Protein AF-A0AA95KIE6-F1 (afdb_monomer_lite)

Radius of gyration: 11.3 Å; chains: 1; bounding box: 27×26×24 Å

pLDDT: mean 87.19, std 12.76, range [45.75, 97.25]

Sequence (70 aa):
MNDYIRLQLLAGIEQLKSGRRYYEYNTFNILLDADRPTVTVVDEPDVHRESTLSFADFQVLLRSSTGLQL

Structure (mmCIF, N/CA/C/O backbone):
data_AF-A0AA95KIE6-F1
#
_entry.id   AF-A0AA95KIE6-F1
#
loop_
_atom_site.group_PDB
_atom_site.id
_atom_site.type_symbol
_atom_site.label_atom_id
_atom_site.label_alt_id
_atom_site.label_comp_id
_atom_site.label_asym_id
_atom_site.label_entity_id
_atom_site.label_seq_id
_atom_site.pdbx_PDB_ins_code
_atom_site.Cartn_x
_atom_site.Cartn_y
_atom_site.Cartn_z
_atom_site.occupancy
_atom_site.B_iso_or_equiv
_atom_site.auth_seq_id
_atom_site.auth_comp_id
_atom_site.auth_asym_id
_atom_site.auth_atom_id
_atom_site.pdbx_PDB_model_num
ATOM 1 N N . MET A 1 1 ? 9.974 6.460 -9.727 1.00 68.06 1 MET A N 1
ATOM 2 C CA . MET A 1 1 ? 8.501 6.322 -9.780 1.00 68.06 1 MET A CA 1
ATOM 3 C C . MET A 1 1 ? 7.900 7.614 -10.314 1.00 68.06 1 MET A C 1
ATOM 5 O O . MET A 1 1 ? 8.404 8.671 -9.966 1.00 68.06 1 MET A O 1
ATOM 9 N N . ASN A 1 2 ? 6.887 7.534 -11.179 1.00 83.56 2 ASN A N 1
ATOM 10 C CA . ASN A 1 2 ? 6.207 8.705 -11.746 1.00 83.56 2 ASN A CA 1
ATOM 11 C C . ASN A 1 2 ? 5.408 9.446 -10.650 1.00 83.56 2 ASN A C 1
ATOM 13 O O . ASN A 1 2 ? 4.718 8.798 -9.862 1.00 83.56 2 ASN A O 1
ATOM 17 N N . ASP A 1 3 ? 5.479 10.781 -10.608 1.00 85.81 3 ASP A N 1
ATOM 18 C CA . ASP A 1 3 ? 4.745 11.610 -9.639 1.00 85.81 3 ASP A CA 1
ATOM 19 C C . ASP A 1 3 ? 3.230 11.378 -9.674 1.00 85.81 3 ASP A C 1
ATOM 21 O O . ASP A 1 3 ? 2.581 11.386 -8.628 1.00 85.81 3 ASP A O 1
ATOM 25 N N . TYR A 1 4 ? 2.668 11.094 -10.851 1.00 87.38 4 TYR A N 1
ATOM 26 C CA . TYR A 1 4 ? 1.257 10.746 -10.996 1.00 87.38 4 TYR A CA 1
ATOM 27 C C . TYR A 1 4 ? 0.900 9.466 -10.227 1.00 87.38 4 TYR A C 1
ATOM 29 O O . TYR A 1 4 ? -0.058 9.454 -9.456 1.00 87.38 4 TYR A O 1
ATOM 37 N N . ILE A 1 5 ? 1.709 8.412 -10.384 1.00 88.94 5 ILE A N 1
ATOM 38 C CA . ILE A 1 5 ? 1.525 7.124 -9.695 1.00 88.94 5 ILE A CA 1
ATOM 39 C C . ILE A 1 5 ? 1.632 7.328 -8.183 1.00 88.94 5 ILE A C 1
ATOM 41 O O . ILE A 1 5 ? 0.782 6.869 -7.424 1.00 88.94 5 ILE A O 1
ATOM 45 N N . ARG A 1 6 ? 2.638 8.092 -7.745 1.00 90.81 6 ARG A N 1
ATOM 46 C CA . ARG A 1 6 ? 2.818 8.434 -6.334 1.00 90.81 6 ARG A CA 1
ATOM 47 C C . ARG A 1 6 ? 1.576 9.112 -5.746 1.00 90.81 6 ARG A C 1
ATOM 49 O O . ARG A 1 6 ? 1.106 8.704 -4.685 1.00 90.81 6 ARG A O 1
ATOM 56 N N . LEU A 1 7 ? 1.058 10.147 -6.411 1.00 91.94 7 LEU A N 1
ATOM 57 C CA . LEU A 1 7 ? -0.114 10.887 -5.937 1.00 91.94 7 LEU A CA 1
ATOM 58 C C . LEU A 1 7 ? -1.375 10.016 -5.931 1.00 91.94 7 LEU A C 1
ATOM 60 O O . LEU A 1 7 ? -2.154 10.091 -4.982 1.00 91.94 7 LEU A O 1
ATOM 64 N N . GLN A 1 8 ? -1.558 9.156 -6.937 1.00 93.44 8 GLN A N 1
ATOM 65 C CA . GLN A 1 8 ? -2.677 8.214 -6.966 1.00 93.44 8 GLN A CA 1
ATOM 66 C C . GLN A 1 8 ? -2.640 7.215 -5.810 1.00 93.44 8 GLN A C 1
ATOM 68 O O . GLN A 1 8 ? -3.681 6.956 -5.208 1.00 93.44 8 GLN A O 1
ATOM 73 N N . LEU A 1 9 ? -1.465 6.680 -5.477 1.00 93.56 9 LEU A N 1
ATOM 74 C CA . LEU A 1 9 ? -1.305 5.739 -4.369 1.00 93.56 9 LEU A CA 1
ATOM 75 C C . LEU A 1 9 ? -1.542 6.407 -3.013 1.00 93.56 9 LEU A C 1
ATOM 77 O O . LEU A 1 9 ? -2.259 5.853 -2.182 1.00 93.56 9 LEU A O 1
ATOM 81 N N . LEU A 1 10 ? -1.015 7.621 -2.805 1.00 94.00 10 LEU A N 1
ATOM 82 C CA . LEU A 1 10 ? -1.286 8.403 -1.594 1.00 94.00 10 LEU A CA 1
ATOM 83 C C . LEU A 1 10 ? -2.788 8.662 -1.421 1.00 94.00 10 LEU A C 1
ATOM 85 O O . LEU A 1 10 ? -3.341 8.377 -0.359 1.00 94.00 10 LEU A O 1
ATOM 89 N N . ALA A 1 11 ? -3.459 9.126 -2.479 1.00 94.06 11 ALA A N 1
ATOM 90 C CA . ALA A 1 11 ? -4.901 9.348 -2.460 1.00 94.06 11 ALA A CA 1
ATOM 91 C C . ALA A 1 11 ? -5.680 8.039 -2.246 1.00 94.06 11 ALA A C 1
ATOM 93 O O . ALA A 1 11 ? -6.669 8.019 -1.516 1.00 94.06 11 ALA A O 1
ATOM 94 N N . GLY A 1 12 ? -5.223 6.938 -2.847 1.00 94.50 12 GLY A N 1
ATOM 95 C CA . GLY A 1 12 ? -5.794 5.607 -2.670 1.00 94.50 12 GLY A CA 1
ATOM 96 C C . GLY A 1 12 ? -5.801 5.174 -1.210 1.00 94.50 12 GLY A C 1
ATOM 97 O O . GLY A 1 12 ? -6.847 4.778 -0.705 1.00 94.50 12 GLY A O 1
ATOM 98 N N . ILE A 1 13 ? -4.669 5.327 -0.522 1.00 94.50 13 ILE A N 1
ATOM 99 C CA . ILE A 1 13 ? -4.527 5.007 0.904 1.00 94.50 13 ILE A CA 1
ATOM 100 C C . ILE A 1 13 ? -5.421 5.906 1.765 1.00 94.50 13 ILE A C 1
ATOM 102 O O . ILE A 1 13 ? -6.104 5.421 2.660 1.00 94.50 13 ILE A O 1
ATOM 106 N N . GLU A 1 14 ? -5.458 7.213 1.496 1.00 93.94 14 GLU A N 1
ATOM 107 C CA . GLU A 1 14 ? -6.268 8.155 2.284 1.00 93.94 14 GLU A CA 1
ATOM 108 C C . GLU A 1 14 ? -7.782 7.915 2.135 1.00 93.94 14 GLU A C 1
ATOM 110 O O . GLU A 1 14 ? -8.549 8.071 3.098 1.00 93.94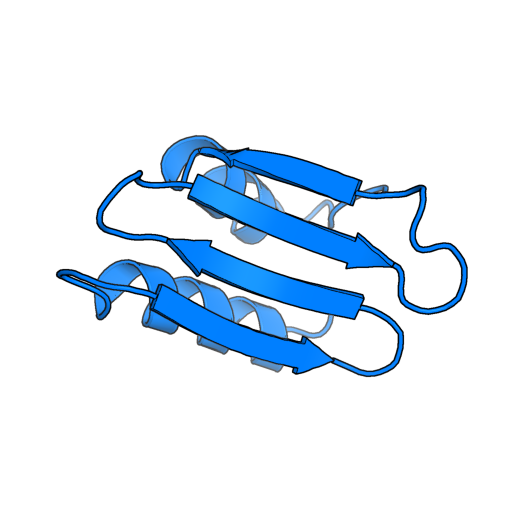 14 GLU A O 1
ATOM 115 N N . GLN A 1 15 ? -8.221 7.524 0.936 1.00 94.75 15 GLN A N 1
ATOM 116 C CA . GLN A 1 15 ? -9.628 7.294 0.604 1.00 94.75 15 GLN A CA 1
ATOM 117 C C . GLN A 1 15 ? -10.121 5.892 0.980 1.00 94.75 15 GLN A C 1
ATOM 119 O O . GLN A 1 15 ? -11.316 5.727 1.232 1.00 94.75 15 GLN A O 1
ATOM 124 N N . LEU A 1 16 ? -9.247 4.883 1.013 1.00 94.50 16 LEU A N 1
ATOM 125 C CA . LEU A 1 16 ? -9.637 3.502 1.288 1.00 94.50 16 LEU A CA 1
ATOM 126 C C . LEU A 1 16 ? -9.902 3.312 2.790 1.00 94.50 16 LEU A C 1
ATOM 128 O O . LEU A 1 16 ? -8.982 3.170 3.589 1.00 94.50 16 LEU A O 1
ATOM 132 N N . LYS A 1 17 ? -11.182 3.338 3.180 1.00 91.19 17 LYS A N 1
ATOM 133 C CA . LYS A 1 17 ? -11.611 3.162 4.581 1.00 91.19 17 LYS A CA 1
ATOM 134 C C . LYS A 1 17 ? -11.791 1.701 4.999 1.00 91.19 17 LYS A C 1
ATOM 136 O O . LYS A 1 17 ? -11.739 1.411 6.186 1.00 91.19 17 LYS A O 1
ATOM 141 N N . SER A 1 18 ? -12.028 0.815 4.037 1.00 94.12 18 SER A N 1
ATOM 142 C CA . SER A 1 18 ? -12.269 -0.617 4.232 1.00 94.12 18 SER A CA 1
ATOM 143 C C . SER A 1 18 ? -12.102 -1.353 2.908 1.00 94.12 18 SER A C 1
ATOM 145 O O . SER A 1 18 ? -12.279 -0.751 1.841 1.00 94.12 18 SER A O 1
ATOM 147 N N . GLY A 1 19 ? -11.853 -2.655 2.970 1.00 95.50 19 GLY A N 1
ATOM 148 C CA . GLY A 1 19 ? -11.712 -3.500 1.795 1.00 95.50 19 GLY A CA 1
ATOM 149 C C . GLY A 1 19 ? -10.378 -3.308 1.082 1.00 95.50 19 GLY A C 1
ATOM 150 O O . GLY A 1 19 ? -9.387 -2.856 1.655 1.00 95.50 19 GLY A O 1
ATOM 151 N N . ARG A 1 20 ? -10.355 -3.680 -0.198 1.00 96.88 20 ARG A N 1
ATOM 152 C CA . ARG A 1 20 ? -9.134 -3.755 -1.003 1.00 96.88 20 ARG A CA 1
ATOM 153 C C . ARG A 1 20 ? -9.236 -2.929 -2.273 1.00 96.88 20 ARG A C 1
ATOM 155 O O . ARG A 1 20 ? -10.311 -2.819 -2.861 1.00 96.88 20 ARG A O 1
ATOM 162 N N . ARG A 1 21 ? -8.105 -2.392 -2.727 1.00 96.50 21 ARG A N 1
ATOM 163 C CA . ARG A 1 21 ? -7.981 -1.720 -4.024 1.00 96.50 21 ARG A CA 1
ATOM 164 C C . ARG A 1 21 ? -6.712 -2.165 -4.731 1.00 96.50 21 ARG A C 1
ATOM 166 O O . ARG A 1 21 ? -5.644 -2.163 -4.133 1.00 96.50 21 ARG A O 1
ATOM 173 N N . TYR A 1 22 ? -6.850 -2.515 -6.001 1.00 94.31 22 TYR A N 1
ATOM 174 C CA . TYR A 1 22 ? -5.760 -2.993 -6.837 1.00 94.31 22 TYR A CA 1
ATOM 175 C C . TYR A 1 22 ? -5.399 -1.952 -7.896 1.00 94.31 22 TYR A C 1
ATOM 177 O O . TYR A 1 22 ? -6.289 -1.299 -8.447 1.00 94.31 22 TYR A O 1
ATOM 185 N N . TYR A 1 23 ? -4.107 -1.797 -8.152 1.00 93.44 23 TYR A N 1
ATOM 186 C CA . TYR A 1 23 ? -3.551 -0.926 -9.176 1.00 93.44 23 TYR A CA 1
ATOM 187 C C . TYR A 1 23 ? -2.541 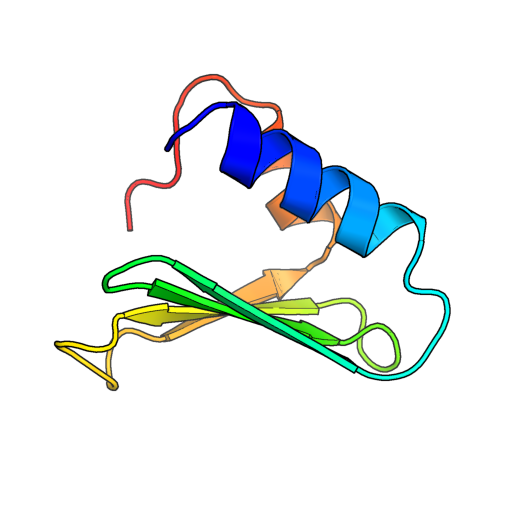-1.707 -10.013 1.00 93.44 23 TYR A C 1
ATOM 189 O O . TYR A 1 23 ? -1.672 -2.377 -9.458 1.00 93.44 23 TYR A O 1
ATOM 197 N N . GLU A 1 24 ? -2.626 -1.556 -11.329 1.00 91.75 24 GLU A N 1
ATOM 198 C CA . GLU A 1 24 ? -1.693 -2.140 -12.294 1.00 91.75 24 GLU A CA 1
ATOM 199 C C . GLU A 1 24 ? -0.857 -1.013 -12.909 1.00 91.75 24 GLU A C 1
ATOM 201 O O . GLU A 1 24 ? -1.394 -0.050 -13.467 1.00 91.75 24 GLU A O 1
ATOM 206 N N . TYR A 1 25 ? 0.466 -1.102 -12.781 1.00 88.12 25 TYR A N 1
ATOM 207 C CA . TYR A 1 25 ? 1.415 -0.103 -13.263 1.00 88.12 25 TYR A CA 1
ATOM 208 C C . TYR A 1 25 ? 2.575 -0.764 -14.007 1.00 88.12 25 TYR A C 1
ATOM 210 O O . TYR A 1 25 ? 3.612 -1.062 -13.417 1.00 88.12 25 TYR A O 1
ATOM 218 N N . ASN A 1 26 ? 2.457 -0.894 -15.331 1.00 84.50 26 ASN A N 1
ATOM 219 C CA . ASN A 1 26 ? 3.448 -1.567 -16.178 1.00 84.50 26 ASN A CA 1
ATOM 220 C C . ASN A 1 26 ? 3.801 -2.951 -15.612 1.00 84.50 26 ASN A C 1
ATOM 222 O O . ASN A 1 26 ? 2.973 -3.840 -15.670 1.00 84.50 26 ASN A O 1
ATOM 226 N N . THR A 1 27 ? 5.003 -3.114 -15.057 1.00 83.88 27 THR A N 1
ATOM 227 C CA . THR A 1 27 ? 5.494 -4.368 -14.477 1.00 83.88 27 THR A CA 1
ATOM 228 C C . THR A 1 27 ? 5.208 -4.498 -12.983 1.00 83.88 27 THR A C 1
ATOM 230 O O . THR A 1 27 ? 5.617 -5.480 -12.387 1.00 83.88 27 THR A O 1
ATOM 233 N N . PHE A 1 28 ? 4.565 -3.520 -12.343 1.00 85.94 28 PHE A N 1
ATOM 234 C CA . PHE A 1 28 ? 4.275 -3.555 -10.912 1.00 85.94 28 PHE A CA 1
ATOM 235 C C . PHE A 1 28 ? 2.780 -3.562 -10.654 1.00 85.94 28 PHE A C 1
ATOM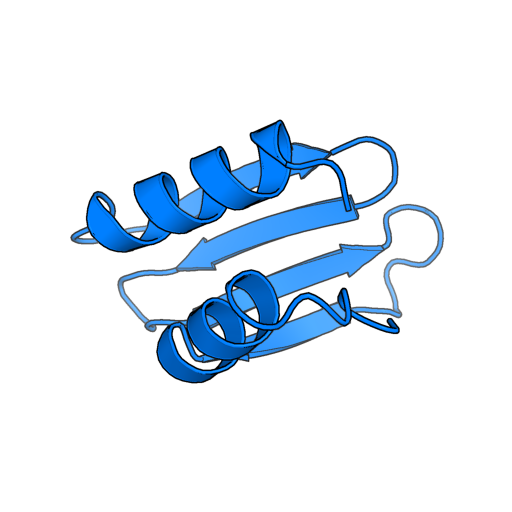 237 O O . PHE A 1 28 ? 2.049 -2.686 -11.113 1.00 85.94 28 PHE A O 1
ATOM 244 N N . ASN A 1 29 ? 2.360 -4.488 -9.808 1.00 91.56 29 ASN A N 1
ATOM 245 C CA . ASN A 1 29 ? 1.008 -4.568 -9.298 1.00 91.56 29 ASN A CA 1
ATOM 246 C C . ASN A 1 29 ? 0.991 -4.188 -7.823 1.00 91.56 29 ASN A C 1
ATOM 248 O O . ASN A 1 29 ? 1.862 -4.597 -7.058 1.00 91.56 29 ASN A O 1
ATOM 252 N N . ILE A 1 30 ? 0.010 -3.386 -7.419 1.00 94.12 30 ILE A N 1
ATOM 253 C CA . ILE A 1 30 ? -0.090 -2.865 -6.057 1.00 94.12 30 ILE A CA 1
ATOM 254 C C . ILE A 1 30 ? -1.475 -3.165 -5.498 1.00 94.12 30 ILE A C 1
ATOM 256 O O . ILE A 1 30 ? -2.486 -2.698 -6.021 1.00 94.12 30 ILE A O 1
ATOM 260 N N . LEU A 1 31 ? -1.517 -3.900 -4.391 1.00 96.25 31 LEU A N 1
ATOM 261 C CA . LEU A 1 31 ? -2.717 -4.162 -3.611 1.00 96.25 31 LEU A CA 1
ATOM 262 C C . LEU A 1 31 ? -2.683 -3.330 -2.329 1.00 96.25 31 LEU A C 1
ATOM 264 O O . LEU A 1 31 ? -1.819 -3.524 -1.481 1.00 96.25 31 LEU A O 1
ATOM 268 N N . LEU A 1 32 ? -3.650 -2.433 -2.172 1.00 97.00 32 LEU A N 1
ATOM 269 C CA . LEU A 1 32 ? -3.957 -1.788 -0.901 1.00 97.00 32 LEU A CA 1
ATOM 270 C C . LEU A 1 32 ? -5.011 -2.628 -0.174 1.00 97.00 32 LEU A C 1
ATOM 272 O O . LEU A 1 32 ? -6.084 -2.864 -0.731 1.00 97.00 32 LEU A O 1
ATOM 276 N N . ASP A 1 33 ? -4.739 -3.038 1.060 1.00 97.12 33 ASP A N 1
ATOM 277 C CA . ASP A 1 33 ? -5.697 -3.698 1.950 1.00 97.12 33 ASP A CA 1
ATOM 278 C C . ASP A 1 33 ? -5.934 -2.782 3.159 1.00 97.12 33 ASP A C 1
ATOM 280 O O . ASP A 1 33 ? -5.009 -2.486 3.908 1.00 97.12 33 ASP A O 1
ATOM 284 N N . ALA A 1 34 ? -7.148 -2.252 3.323 1.00 96.00 34 ALA A N 1
ATOM 285 C CA . ALA A 1 34 ? -7.497 -1.406 4.467 1.00 96.00 34 ALA A CA 1
ATOM 286 C C . ALA A 1 34 ? -8.019 -2.210 5.663 1.00 96.00 34 ALA A C 1
ATOM 288 O O . ALA A 1 34 ? -7.962 -1.720 6.790 1.00 96.00 34 ALA A O 1
ATOM 289 N N . ASP A 1 35 ? -8.481 -3.444 5.442 1.00 95.38 35 ASP A N 1
ATOM 290 C CA . ASP A 1 35 ? -8.900 -4.339 6.527 1.00 95.38 35 ASP A CA 1
ATOM 291 C C . ASP A 1 35 ? -7.672 -4.871 7.285 1.00 95.38 35 ASP A C 1
ATOM 293 O O . ASP A 1 35 ? -7.723 -5.157 8.483 1.00 95.38 35 ASP A O 1
ATOM 297 N N . ARG A 1 36 ? -6.538 -4.959 6.584 1.00 94.62 36 ARG A N 1
ATOM 298 C CA . ARG A 1 36 ? -5.195 -5.143 7.137 1.00 94.62 36 ARG A CA 1
ATOM 299 C C . ARG A 1 36 ? -4.309 -4.045 6.562 1.00 94.62 36 ARG A C 1
ATOM 301 O O . ARG A 1 36 ? -3.788 -4.303 5.487 1.00 94.62 36 ARG A O 1
ATOM 308 N N . PRO A 1 37 ? -4.128 -2.882 7.227 1.00 95.12 37 PRO A N 1
ATOM 309 C CA . PRO A 1 37 ? -3.614 -1.627 6.650 1.00 95.12 37 PRO A CA 1
ATOM 310 C C . PRO A 1 37 ? -2.199 -1.766 6.067 1.00 95.12 37 PRO A C 1
ATOM 312 O O . PRO A 1 37 ? -1.198 -1.354 6.664 1.00 95.12 37 PRO A O 1
ATOM 315 N N . THR A 1 38 ? -2.127 -2.385 4.896 1.00 97.25 38 THR A N 1
ATOM 316 C CA . THR A 1 38 ? -0.921 -2.921 4.274 1.00 97.25 38 THR A CA 1
ATOM 317 C C . THR A 1 38 ? -0.982 -2.736 2.771 1.00 97.25 38 THR A C 1
ATOM 319 O O . THR A 1 38 ? -2.046 -2.780 2.150 1.00 97.25 38 THR A O 1
ATOM 322 N N . VAL 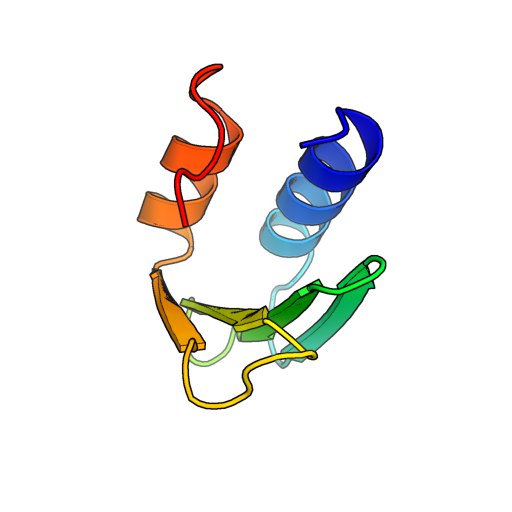A 1 39 ? 0.188 -2.507 2.190 1.00 96.38 39 VAL A N 1
ATOM 323 C CA . VAL A 1 39 ? 0.401 -2.471 0.752 1.00 96.38 39 VAL A CA 1
ATOM 324 C C . VAL A 1 39 ? 1.237 -3.669 0.367 1.00 96.38 39 VAL A C 1
ATOM 326 O O . VAL A 1 39 ? 2.330 -3.839 0.902 1.00 96.38 39 VAL A O 1
ATOM 329 N N . THR A 1 40 ? 0.754 -4.442 -0.593 1.00 95.69 40 THR A N 1
ATOM 330 C CA . THR A 1 40 ? 1.527 -5.491 -1.251 1.00 95.69 40 THR A CA 1
ATOM 331 C C . THR A 1 40 ? 1.911 -5.010 -2.641 1.00 95.69 40 THR A C 1
ATOM 333 O O . THR A 1 40 ? 1.045 -4.616 -3.420 1.00 95.69 40 THR A O 1
ATOM 336 N N . VAL A 1 41 ? 3.206 -5.021 -2.945 1.00 92.75 41 VAL A N 1
ATOM 337 C CA . VAL A 1 41 ? 3.753 -4.715 -4.269 1.00 92.75 41 VAL A CA 1
ATOM 338 C C . VAL A 1 41 ? 4.303 -6.004 -4.863 1.00 92.75 41 VAL A C 1
ATOM 340 O O . VAL A 1 41 ? 5.116 -6.666 -4.222 1.00 92.75 41 VAL A O 1
ATOM 343 N N . VAL A 1 42 ? 3.863 -6.344 -6.070 1.00 91.50 42 VAL A N 1
ATOM 344 C CA . VAL A 1 42 ? 4.294 -7.526 -6.824 1.00 91.50 42 VAL A CA 1
ATOM 345 C C . VAL A 1 42 ? 4.957 -7.059 -8.113 1.00 91.50 42 VAL A C 1
ATOM 347 O O . VAL A 1 42 ? 4.364 -6.276 -8.857 1.00 91.50 42 VAL A O 1
ATOM 350 N N . ASP A 1 43 ? 6.167 -7.539 -8.378 1.00 86.56 43 ASP A N 1
ATOM 351 C CA . ASP A 1 43 ? 6.828 -7.403 -9.679 1.00 86.56 43 ASP A CA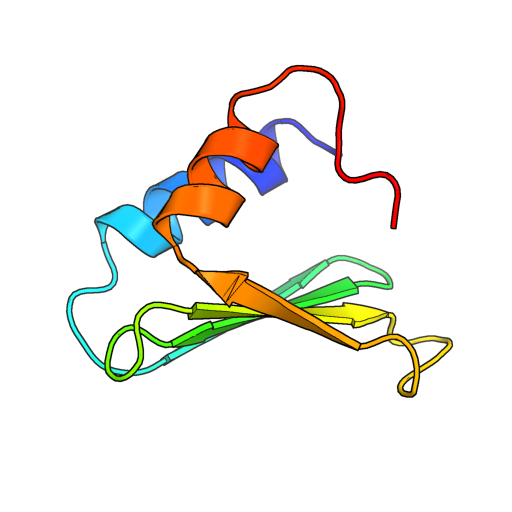 1
ATOM 352 C C . ASP A 1 43 ? 6.255 -8.482 -10.623 1.00 86.56 43 ASP A C 1
ATOM 354 O O . ASP A 1 43 ? 6.486 -9.670 -10.438 1.00 86.56 43 ASP A O 1
ATOM 358 N N . GLU A 1 44 ? 5.435 -8.108 -11.604 1.00 79.31 44 GLU A N 1
ATOM 359 C CA . GLU A 1 44 ? 4.805 -9.030 -12.562 1.00 79.31 44 GLU A CA 1
ATOM 360 C C . GLU A 1 44 ? 5.800 -9.965 -13.289 1.00 79.31 44 GLU A C 1
ATOM 362 O O . GLU A 1 44 ? 5.525 -11.166 -13.359 1.00 79.31 44 GLU A O 1
ATOM 367 N N . PRO A 1 45 ? 6.954 -9.494 -13.811 1.00 76.31 45 PRO A N 1
ATOM 368 C CA . PRO A 1 45 ? 7.939 -10.370 -14.446 1.00 76.31 45 PRO A CA 1
ATOM 369 C C . PRO A 1 45 ? 8.619 -11.354 -13.482 1.00 76.31 45 PRO A C 1
ATOM 371 O O . PRO A 1 45 ? 9.159 -12.358 -13.946 1.00 76.31 45 PRO A O 1
ATOM 374 N N . ASP A 1 46 ? 8.596 -11.098 -12.172 1.00 78.75 46 ASP A N 1
ATOM 375 C CA . ASP A 1 46 ? 9.088 -12.016 -11.144 1.00 78.75 46 ASP A CA 1
ATOM 376 C C . ASP A 1 46 ? 8.127 -12.030 -9.953 1.00 78.75 46 ASP A C 1
ATOM 378 O O . ASP A 1 46 ? 8.326 -11.358 -8.942 1.00 78.75 46 ASP A O 1
ATOM 382 N N . VAL A 1 47 ? 7.073 -12.838 -10.070 1.00 69.00 47 VAL A N 1
ATOM 383 C CA . VAL A 1 47 ? 6.020 -12.965 -9.051 1.00 69.00 47 VAL A CA 1
ATOM 384 C C . VAL A 1 47 ? 6.525 -13.448 -7.685 1.00 69.00 47 VAL A C 1
ATOM 386 O O . VAL A 1 47 ? 5.783 -13.389 -6.708 1.00 69.00 47 VAL A O 1
ATOM 389 N N . HIS A 1 48 ? 7.770 -13.929 -7.583 1.00 76.81 48 HIS A N 1
ATOM 390 C CA . HIS A 1 48 ? 8.393 -14.252 -6.297 1.00 76.81 48 HIS A CA 1
ATOM 391 C C . HIS A 1 48 ? 8.947 -13.014 -5.583 1.00 76.81 48 HIS A C 1
ATOM 393 O O . HIS A 1 48 ? 9.225 -13.066 -4.382 1.00 76.81 48 HIS A O 1
ATOM 399 N N . ARG A 1 49 ? 9.067 -11.889 -6.291 1.00 82.12 49 ARG A N 1
ATOM 400 C CA . ARG A 1 49 ? 9.465 -10.591 -5.760 1.00 82.12 49 ARG A CA 1
ATOM 401 C C . ARG A 1 49 ? 8.232 -9.802 -5.327 1.00 82.12 49 ARG A C 1
ATOM 403 O O . ARG A 1 49 ? 7.825 -8.812 -5.933 1.00 82.12 49 ARG A O 1
ATOM 410 N N . GLU A 1 50 ? 7.647 -10.271 -4.232 1.00 90.88 50 GLU A N 1
ATOM 411 C CA . GLU A 1 50 ? 6.573 -9.593 -3.515 1.00 90.88 50 GLU A CA 1
ATOM 412 C C . GLU A 1 50 ? 7.127 -8.900 -2.264 1.00 90.88 50 GLU A C 1
ATOM 414 O O . GLU A 1 50 ? 7.969 -9.438 -1.544 1.00 90.88 50 GLU A O 1
ATOM 419 N N . SER A 1 51 ? 6.649 -7.692 -1.978 1.00 91.50 51 SER A N 1
ATOM 420 C CA . SER A 1 51 ? 6.925 -6.995 -0.721 1.00 91.50 51 SER A CA 1
ATOM 421 C C . SER A 1 51 ? 5.635 -6.476 -0.116 1.00 91.50 51 SER A C 1
ATOM 423 O O . SER A 1 51 ? 4.884 -5.758 -0.771 1.00 91.50 51 SER A O 1
ATOM 425 N N . THR A 1 52 ? 5.401 -6.810 1.153 1.00 95.38 52 THR A N 1
ATOM 426 C CA . THR A 1 52 ? 4.264 -6.299 1.922 1.00 95.38 52 THR A CA 1
ATOM 427 C C . THR A 1 52 ? 4.752 -5.356 3.016 1.00 95.38 52 THR A C 1
ATOM 429 O O . THR A 1 52 ? 5.639 -5.697 3.796 1.00 95.38 52 THR A O 1
ATOM 432 N N . LEU A 1 53 ? 4.166 -4.162 3.068 1.00 95.25 53 LEU A N 1
ATOM 433 C CA . LEU A 1 53 ? 4.531 -3.070 3.971 1.00 95.25 53 LEU A CA 1
ATOM 434 C C . LEU A 1 53 ? 3.284 -2.521 4.662 1.00 95.25 53 LEU A C 1
ATOM 436 O O . LEU A 1 53 ? 2.181 -2.648 4.137 1.00 95.25 53 LEU A O 1
ATOM 440 N N . SER A 1 54 ? 3.437 -1.863 5.811 1.00 96.75 54 SER A N 1
ATOM 441 C CA . SER A 1 54 ? 2.322 -1.118 6.406 1.00 96.75 54 SER A CA 1
ATOM 442 C C . SER A 1 54 ? 1.981 0.123 5.567 1.00 96.75 54 SER A C 1
ATOM 444 O O . SER A 1 54 ? 2.843 0.678 4.881 1.00 96.75 54 SER A O 1
ATOM 446 N N . PHE A 1 55 ? 0.739 0.613 5.648 1.00 95.19 55 PHE A N 1
ATOM 447 C CA . PHE A 1 55 ? 0.372 1.901 5.040 1.00 95.19 55 PHE A CA 1
ATOM 448 C C . PHE A 1 55 ? 1.268 3.048 5.523 1.00 95.19 55 PHE A C 1
ATOM 450 O O . PHE A 1 55 ? 1.626 3.909 4.723 1.00 95.19 55 PHE A O 1
ATOM 457 N N . ALA A 1 56 ? 1.656 3.050 6.801 1.00 94.19 56 ALA A N 1
ATOM 458 C CA . ALA A 1 56 ? 2.505 4.091 7.369 1.00 94.19 56 ALA A CA 1
ATOM 459 C C . ALA A 1 56 ? 3.899 4.097 6.724 1.00 94.19 56 ALA A C 1
ATOM 461 O O . ALA A 1 56 ? 4.339 5.135 6.226 1.00 94.19 56 ALA A O 1
ATOM 462 N N . ASP A 1 57 ? 4.556 2.936 6.658 1.00 93.94 57 ASP A N 1
ATOM 463 C CA . ASP A 1 57 ? 5.887 2.809 6.052 1.00 93.94 57 ASP A CA 1
ATOM 464 C C . ASP A 1 57 ? 5.835 3.125 4.559 1.00 93.94 57 ASP A C 1
ATOM 466 O O . ASP A 1 57 ? 6.669 3.862 4.033 1.00 93.94 57 ASP A O 1
ATOM 470 N N . PHE A 1 58 ? 4.802 2.637 3.871 1.00 93.19 58 PHE A N 1
ATOM 471 C CA . PHE A 1 58 ? 4.634 2.903 2.453 1.00 93.19 58 PHE A CA 1
ATOM 472 C C . PHE A 1 58 ? 4.391 4.392 2.170 1.00 93.19 58 PHE A C 1
ATOM 474 O O . PHE A 1 58 ? 4.985 4.948 1.250 1.00 93.19 58 PHE A O 1
ATOM 481 N N . GLN A 1 59 ? 3.600 5.093 2.988 1.00 92.62 59 GLN A N 1
ATOM 482 C CA . GLN A 1 59 ? 3.430 6.546 2.870 1.00 92.62 59 GLN A CA 1
ATOM 483 C C . GLN A 1 59 ? 4.736 7.315 3.097 1.00 92.62 59 GLN A C 1
ATOM 485 O O . GLN A 1 59 ? 4.962 8.327 2.429 1.00 92.62 59 GLN A O 1
ATOM 490 N N . VAL A 1 60 ? 5.593 6.858 4.015 1.00 92.12 60 VAL A N 1
ATOM 491 C CA . VAL A 1 60 ? 6.936 7.427 4.198 1.00 92.12 60 VAL A CA 1
ATOM 492 C C . VAL A 1 60 ? 7.764 7.235 2.926 1.00 92.12 60 VAL A C 1
ATOM 494 O O . VAL A 1 60 ? 8.302 8.221 2.423 1.00 92.12 60 VAL A O 1
ATOM 497 N N . LEU A 1 61 ? 7.776 6.027 2.349 1.00 89.69 61 LEU A N 1
ATOM 498 C CA . LEU A 1 61 ? 8.491 5.724 1.099 1.00 89.69 61 LEU A CA 1
ATOM 499 C C . LEU A 1 61 ? 7.993 6.555 -0.088 1.00 89.69 61 LEU A C 1
ATOM 501 O O . LEU A 1 61 ? 8.790 7.029 -0.893 1.00 89.69 61 LEU A O 1
ATOM 505 N N . LEU A 1 62 ? 6.679 6.769 -0.198 1.00 88.88 62 LEU A N 1
ATOM 506 C CA . LEU A 1 62 ? 6.105 7.630 -1.233 1.00 88.88 62 LEU A CA 1
ATOM 507 C C . LEU A 1 62 ? 6.544 9.092 -1.050 1.00 88.88 62 LEU A C 1
ATOM 509 O O . LEU A 1 62 ? 6.762 9.801 -2.030 1.00 88.88 62 LEU A O 1
ATOM 513 N N . ARG A 1 63 ? 6.672 9.577 0.188 1.00 86.56 63 ARG A N 1
ATOM 514 C CA . ARG A 1 63 ? 7.017 10.981 0.474 1.00 86.56 63 ARG A CA 1
ATOM 515 C C . ARG A 1 63 ? 8.518 11.259 0.425 1.00 86.56 63 ARG A C 1
ATOM 517 O O . ARG A 1 63 ? 8.890 12.396 0.135 1.00 86.56 63 ARG A O 1
ATOM 524 N N . SER A 1 64 ? 9.371 10.266 0.667 1.00 81.38 64 SER A N 1
ATOM 525 C CA . SER A 1 64 ? 10.813 10.394 0.463 1.00 81.38 64 SER A CA 1
ATOM 526 C C . SER A 1 64 ? 11.136 10.404 -1.032 1.00 81.38 64 SER A C 1
ATOM 528 O O . SER A 1 64 ? 10.818 9.463 -1.749 1.00 81.38 64 SER A O 1
ATOM 530 N N . SER A 1 65 ? 11.798 11.456 -1.518 1.00 58.09 65 SER A N 1
ATOM 531 C CA . SER A 1 65 ? 12.219 11.607 -2.925 1.00 58.09 65 SER A CA 1
ATOM 532 C C . SER A 1 65 ? 13.173 10.506 -3.425 1.00 58.09 65 SER A C 1
ATOM 534 O O . SER A 1 65 ? 13.488 10.441 -4.611 1.00 58.09 65 SER A O 1
ATOM 536 N N . THR A 1 66 ? 13.635 9.637 -2.531 1.00 53.72 66 THR A N 1
ATOM 537 C CA . THR A 1 66 ? 14.323 8.383 -2.826 1.00 53.72 66 THR A CA 1
ATOM 538 C C . THR A 1 66 ? 13.253 7.318 -3.060 1.00 53.72 66 THR A C 1
ATOM 540 O O . THR A 1 66 ? 12.687 6.779 -2.115 1.00 53.72 66 THR A O 1
ATOM 543 N N . GLY A 1 67 ? 12.904 7.073 -4.327 1.00 52.34 67 GLY A N 1
ATOM 544 C CA . GLY A 1 67 ? 11.906 6.062 -4.688 1.00 52.34 67 GLY A CA 1
ATOM 545 C C . GLY A 1 67 ? 12.235 4.676 -4.123 1.00 52.34 67 GLY A C 1
ATOM 546 O O . GLY A 1 67 ? 13.388 4.409 -3.790 1.00 52.34 67 GLY A O 1
ATOM 547 N N . LEU A 1 68 ? 11.224 3.798 -4.049 1.00 49.50 68 LEU A N 1
ATOM 548 C CA . LEU A 1 68 ? 11.412 2.377 -3.741 1.00 49.50 68 LEU A CA 1
ATOM 549 C C . LEU A 1 68 ? 12.579 1.824 -4.579 1.00 49.50 68 LEU A C 1
ATOM 551 O O . LE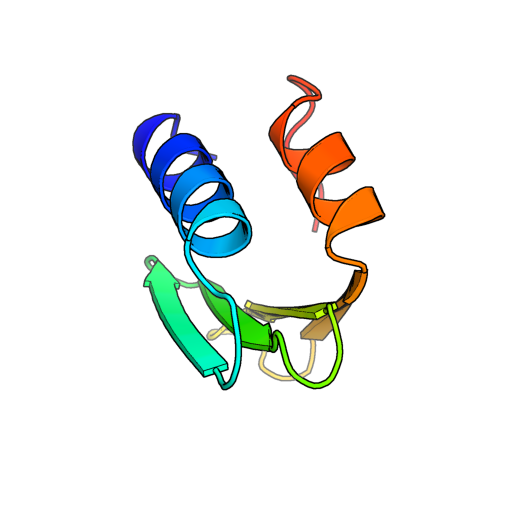U A 1 68 ? 12.452 1.672 -5.794 1.00 49.50 68 LEU A O 1
ATOM 555 N N . GLN A 1 69 ? 13.712 1.545 -3.936 1.00 45.75 69 GLN A N 1
ATOM 556 C CA . GLN A 1 69 ? 14.686 0.602 -4.467 1.00 45.75 69 GLN A CA 1
ATOM 557 C C . GLN A 1 69 ? 14.138 -0.782 -4.128 1.00 45.75 69 GLN A C 1
ATOM 559 O O . GLN A 1 69 ? 14.428 -1.314 -3.059 1.00 45.75 69 GLN A O 1
ATOM 564 N N . LEU A 1 70 ? 13.250 -1.285 -4.991 1.00 47.09 70 LEU A N 1
ATOM 565 C CA . LEU A 1 70 ? 12.885 -2.698 -5.008 1.00 47.09 70 LEU A CA 1
ATOM 566 C C . LEU A 1 70 ? 14.022 -3.491 -5.624 1.00 47.09 70 LEU A C 1
ATOM 568 O O . LEU A 1 70 ? 14.476 -3.151 -6.744 1.00 47.09 70 LEU A O 1
#

Foldseek 3Di:
DDLVVLVVVVVVLVPPCAAWDWDDDPQWIWIQGNPQQKIWIARNVDRVPIDIDGVVVVNVQSPPPPHDPD

Secondary structure (DSSP, 8-state):
--HHHHHHHHHHHHH--SSEEEEEETTEEEEEETTTTEEEEEETTEEEEEEEEEHHHHHHHHHSSS----